Protein AF-A0A923TGL4-F1 (afdb_monomer_lite)

Sequence (181 aa):
MKHIVELNQLWKPGFGIVLVGFGLLLSFQNCSKVNFTEGSVTPIQVAGATVDVVCDPFNVSGTCDPTSTKGLIGNVYHLPGEYDSVDRYISSGQKLDIYVQMSNLNIPTRSWSSGFPTSAGSTLKDAKGEALIEFFALDLKGAFVLTSNQTEGAYDFGVAADDGLILDIDGKTIVNNDGSH

Radius of gyration: 17.31 Å; chains: 1; bounding box: 48×33×48 Å

Foldseek 3Di:
DKWKKKKKAFADDDDDDDDDDDDDPPPPPDPDWDADDDDDDDQPDPPDDPFAEFEAQQCLPDDDDPPDQAAWKFWKFADPDDDWFSVCSVVPTDIDSYMYGHNDPDHDDDDLQCAGGGSNGHADADPVRHGHRHRMMTTIMHMDDDDPPDDRDTDADDDDGAAWMWMDINNHTRDGRTTHD

Structure (mmCIF, N/CA/C/O backbone):
data_AF-A0A923TGL4-F1
#
_entry.id   AF-A0A923TGL4-F1
#
loop_
_atom_site.group_PDB
_atom_site.id
_atom_site.type_symbol
_atom_site.label_atom_id
_atom_site.label_alt_id
_atom_site.label_comp_id
_atom_site.label_asym_id
_atom_site.label_entity_id
_atom_site.label_seq_id
_atom_site.pdbx_PDB_ins_code
_atom_site.Cartn_x
_atom_site.Cartn_y
_atom_site.Cartn_z
_atom_site.occupancy
_atom_site.B_iso_or_equiv
_atom_site.auth_seq_id
_atom_site.auth_comp_id
_atom_site.auth_asym_id
_atom_site.auth_atom_id
_atom_site.pdbx_PDB_model_num
ATOM 1 N N . MET A 1 1 ? -9.310 2.619 20.280 1.00 42.91 1 MET A N 1
ATOM 2 C CA . MET A 1 1 ? -9.466 1.337 19.566 1.00 42.91 1 MET A CA 1
ATOM 3 C C . MET A 1 1 ? -8.540 1.321 18.351 1.00 42.91 1 MET A C 1
ATOM 5 O O . MET A 1 1 ? -8.459 2.359 17.700 1.00 42.91 1 MET A O 1
ATOM 9 N N . LYS A 1 2 ? -7.790 0.234 18.100 1.00 41.12 2 LYS A N 1
ATOM 10 C CA . LYS A 1 2 ? -6.839 0.095 16.975 1.00 41.12 2 LYS A CA 1
ATOM 11 C C . LYS A 1 2 ? -7.074 -1.244 16.250 1.00 41.12 2 LYS A C 1
ATOM 13 O O . LYS A 1 2 ? -7.225 -2.252 16.932 1.00 41.12 2 LYS A O 1
ATOM 18 N N . HIS A 1 3 ? -7.057 -1.238 14.919 1.00 49.75 3 HIS A N 1
ATOM 19 C CA . HIS A 1 3 ? -7.223 -2.413 14.045 1.00 49.75 3 HIS A CA 1
ATOM 20 C C . HIS A 1 3 ? -6.115 -2.461 13.005 1.00 49.75 3 HIS A C 1
ATOM 22 O O . HIS A 1 3 ? -5.656 -1.397 12.599 1.00 49.75 3 HIS A O 1
ATOM 28 N N . ILE A 1 4 ? -5.692 -3.644 12.562 1.00 50.62 4 ILE A N 1
ATOM 29 C CA . ILE A 1 4 ? -4.671 -3.764 11.510 1.00 50.62 4 ILE A CA 1
ATOM 30 C C . ILE A 1 4 ? -5.345 -3.572 10.156 1.00 50.62 4 ILE A C 1
ATOM 32 O O . ILE A 1 4 ? -6.331 -4.239 9.866 1.00 50.62 4 ILE A O 1
ATOM 36 N N . VAL A 1 5 ? -4.800 -2.670 9.345 1.00 58.94 5 VAL A N 1
ATOM 37 C CA . VAL A 1 5 ? -5.219 -2.424 7.962 1.00 58.94 5 VAL A CA 1
ATOM 38 C C . VAL A 1 5 ? -4.150 -2.974 7.039 1.00 58.94 5 VAL A C 1
ATOM 40 O O . VAL A 1 5 ? -2.980 -2.644 7.221 1.00 58.94 5 VAL A O 1
ATOM 43 N N . GLU A 1 6 ? -4.558 -3.751 6.048 1.00 55.97 6 GLU A N 1
ATOM 44 C CA . GLU A 1 6 ? -3.746 -4.144 4.902 1.00 55.97 6 GLU A CA 1
ATOM 45 C C . GLU A 1 6 ? -4.465 -3.670 3.636 1.00 55.97 6 GLU A C 1
ATOM 47 O O . GLU A 1 6 ? -5.652 -3.926 3.440 1.00 55.97 6 GLU A O 1
ATOM 52 N N . LEU A 1 7 ? -3.772 -2.868 2.836 1.00 60.16 7 LEU A N 1
ATOM 53 C CA . LEU A 1 7 ? -4.297 -2.219 1.649 1.00 60.16 7 LEU A CA 1
ATOM 54 C C . LEU A 1 7 ? -3.369 -2.519 0.487 1.00 60.16 7 LEU A C 1
ATOM 56 O O . LEU A 1 7 ? -2.219 -2.079 0.459 1.00 60.16 7 LEU A O 1
ATOM 60 N N . ASN A 1 8 ? -3.915 -3.240 -0.479 1.00 58.72 8 ASN A N 1
ATOM 61 C CA . ASN A 1 8 ? -3.198 -3.677 -1.653 1.00 58.72 8 ASN A CA 1
ATOM 62 C C . ASN A 1 8 ? -3.732 -2.926 -2.880 1.00 58.72 8 ASN A C 1
ATOM 64 O O . ASN A 1 8 ? -4.939 -2.953 -3.098 1.00 58.72 8 ASN A O 1
ATOM 68 N N . GLN A 1 9 ? -2.887 -2.233 -3.655 1.00 59.16 9 GLN A N 1
ATOM 69 C CA . GLN A 1 9 ? -3.301 -1.475 -4.859 1.00 59.16 9 GLN A CA 1
ATOM 70 C C . GLN A 1 9 ? -2.570 -1.920 -6.118 1.00 59.16 9 GLN A C 1
ATOM 72 O O . GLN A 1 9 ? -1.378 -2.203 -6.047 1.00 59.16 9 GLN A O 1
ATOM 77 N N . LEU A 1 10 ? -3.276 -1.907 -7.252 1.00 53.44 10 LEU A N 1
ATOM 78 C CA . LEU A 1 10 ? -2.798 -2.216 -8.599 1.00 53.44 10 LEU A CA 1
ATOM 79 C C . LEU A 1 10 ? -2.709 -0.951 -9.479 1.00 53.44 10 LEU A C 1
ATOM 81 O O . LEU A 1 10 ? -3.491 -0.018 -9.299 1.00 53.44 10 LEU A O 1
ATOM 85 N N . TRP A 1 11 ? -1.768 -0.925 -10.433 1.00 54.28 11 TRP A N 1
ATOM 86 C CA . TRP A 1 11 ? -1.596 0.190 -11.378 1.00 54.28 11 TRP A CA 1
ATOM 87 C C . TRP A 1 11 ? -1.209 -0.249 -12.810 1.00 54.28 11 TRP A C 1
ATOM 89 O O . TRP A 1 11 ? -0.201 -0.944 -13.003 1.00 54.28 11 TRP A O 1
ATOM 99 N N . LYS A 1 12 ? -1.970 0.211 -13.815 1.00 50.31 12 LYS A N 1
ATOM 100 C CA . LYS A 1 12 ? -1.866 -0.084 -15.261 1.00 50.31 12 LYS A CA 1
ATOM 101 C C . LYS A 1 12 ? -2.482 1.042 -16.114 1.00 50.31 12 LYS A C 1
ATOM 103 O O . LYS A 1 12 ? -3.093 1.966 -15.576 1.00 50.31 12 LYS A O 1
ATOM 108 N N . PRO A 1 13 ? -2.327 0.996 -17.454 1.00 35.00 13 PRO A N 1
ATOM 109 C CA . PRO A 1 13 ? -2.952 1.972 -18.341 1.00 35.00 13 PRO A CA 1
ATOM 110 C C . PRO A 1 13 ? -4.438 1.684 -18.610 1.00 35.00 13 PRO A C 1
ATOM 112 O O . PRO A 1 13 ? -4.813 0.577 -18.993 1.00 35.00 13 PRO A O 1
ATOM 115 N N . GLY A 1 14 ? -5.256 2.738 -18.541 1.00 41.62 14 GLY A N 1
ATOM 116 C CA . GLY A 1 14 ? -6.657 2.717 -18.962 1.00 41.62 14 GLY A CA 1
ATOM 117 C C . GLY A 1 14 ? -6.835 2.729 -20.488 1.00 41.62 14 GLY A C 1
ATOM 118 O O . GLY A 1 14 ? -6.238 3.536 -21.210 1.00 41.62 14 GLY A O 1
ATOM 119 N N . PHE A 1 15 ? -7.718 1.859 -20.984 1.00 42.00 15 PHE A N 1
ATOM 120 C CA . PHE A 1 15 ? -8.235 1.893 -22.354 1.00 42.00 15 PHE A CA 1
ATOM 121 C C . PHE A 1 15 ? -9.240 3.044 -22.521 1.00 42.00 15 PHE A C 1
ATOM 123 O O . PHE A 1 15 ? -10.126 3.258 -21.697 1.00 42.00 15 PHE A O 1
ATOM 130 N N . GLY A 1 16 ? -9.137 3.785 -23.628 1.00 36.47 16 GLY A N 1
ATOM 131 C CA . GLY A 1 16 ? -10.062 4.873 -23.949 1.00 36.47 16 GLY A CA 1
ATOM 132 C C . GLY A 1 16 ? -11.517 4.401 -24.049 1.00 36.47 16 GLY A C 1
ATOM 133 O O . GLY A 1 16 ? -11.864 3.607 -24.923 1.00 36.47 16 GLY A O 1
ATOM 134 N N . ILE A 1 17 ? -12.382 4.938 -23.186 1.00 37.47 17 ILE A N 1
ATOM 135 C CA . ILE A 1 17 ? -13.830 4.717 -23.235 1.00 37.47 17 ILE A CA 1
ATOM 136 C C . ILE A 1 17 ? -14.441 5.558 -24.363 1.00 37.47 17 ILE A C 1
ATOM 138 O O . ILE A 1 17 ? -14.394 6.789 -24.359 1.00 37.47 17 ILE A O 1
ATOM 142 N N . VAL A 1 18 ? -15.079 4.877 -25.317 1.00 35.81 18 VAL A N 1
ATOM 143 C CA . VAL A 1 18 ? -16.054 5.475 -26.235 1.00 35.81 18 VAL A CA 1
ATOM 144 C C . VAL A 1 18 ? -17.331 5.761 -25.442 1.00 35.81 18 VAL A C 1
ATOM 146 O O . VAL A 1 18 ? -17.981 4.848 -24.939 1.00 35.81 18 VAL A O 1
ATOM 149 N N . LEU A 1 19 ? -17.703 7.039 -25.340 1.00 36.69 19 LEU A N 1
ATOM 150 C CA . LEU A 1 19 ? -18.973 7.483 -24.764 1.00 36.69 19 LEU A CA 1
ATOM 151 C C . LEU A 1 19 ? -20.148 6.985 -25.620 1.00 36.69 19 LEU A C 1
ATOM 153 O O . LEU A 1 19 ? -20.456 7.563 -26.661 1.00 36.69 19 LEU A O 1
ATOM 157 N N . VAL A 1 20 ? -20.851 5.957 -25.144 1.00 40.88 20 VAL A N 1
ATOM 158 C CA . VAL A 1 20 ? -22.233 5.680 -25.553 1.00 40.88 20 VAL A CA 1
ATOM 159 C C . VAL A 1 20 ? -23.099 5.781 -24.307 1.00 40.88 20 VAL A C 1
ATOM 161 O O . VAL A 1 20 ? -22.940 5.022 -23.356 1.00 40.88 20 VAL A O 1
ATOM 164 N N . GLY A 1 21 ? -23.973 6.786 -24.293 1.00 45.00 21 GLY A N 1
ATOM 165 C CA . GLY A 1 21 ? -24.818 7.103 -23.152 1.00 45.00 21 GLY A CA 1
ATOM 166 C C . GLY A 1 21 ? -25.746 5.950 -22.790 1.00 45.00 21 GLY A C 1
ATOM 167 O O . GLY A 1 21 ? -26.638 5.608 -23.559 1.00 45.00 21 GLY A O 1
ATOM 168 N N . PHE A 1 22 ? -25.569 5.407 -21.590 1.00 42.19 22 PHE A N 1
ATOM 169 C CA . PHE A 1 22 ? -26.565 4.610 -20.888 1.00 42.19 22 PHE A CA 1
ATOM 170 C C . PHE A 1 22 ? -26.465 4.932 -19.394 1.00 42.19 22 PHE A C 1
ATOM 172 O O . PHE A 1 22 ? -25.370 5.102 -18.863 1.00 42.19 22 PHE A O 1
ATOM 179 N N . GLY A 1 23 ? -27.618 5.109 -18.745 1.00 39.56 23 GLY A N 1
ATOM 180 C CA . GLY A 1 23 ? -27.720 5.579 -17.364 1.00 39.56 23 GLY A CA 1
ATOM 181 C C . GLY A 1 23 ? -26.880 4.745 -16.398 1.00 39.56 23 GLY A C 1
ATOM 182 O O . GLY A 1 23 ? -27.055 3.532 -16.305 1.00 39.56 23 GLY A O 1
ATOM 183 N N . LEU A 1 24 ? -25.985 5.421 -15.676 1.00 37.09 24 LEU A N 1
ATOM 184 C CA . LEU A 1 24 ? -25.135 4.839 -14.646 1.00 37.09 24 LEU A CA 1
ATOM 185 C C . LEU A 1 24 ? -26.005 4.432 -13.445 1.00 37.09 24 LEU A C 1
ATOM 187 O O . LEU A 1 24 ? -26.295 5.234 -12.557 1.00 37.09 24 LEU A O 1
ATOM 191 N N . LEU A 1 25 ? -26.457 3.181 -13.433 1.00 33.41 25 LEU A N 1
ATOM 192 C CA . LEU A 1 25 ? -26.937 2.523 -12.224 1.00 33.41 25 LEU A CA 1
ATOM 193 C C . LEU A 1 25 ? -25.713 2.231 -11.351 1.00 33.41 25 LEU A C 1
ATOM 195 O O . LEU A 1 25 ? -24.987 1.271 -11.591 1.00 33.41 25 LEU A O 1
ATOM 199 N N . LEU A 1 26 ? -25.480 3.075 -10.344 1.00 37.44 26 LEU A N 1
ATOM 200 C CA . LEU A 1 26 ? -24.549 2.788 -9.253 1.00 37.44 26 LEU A CA 1
ATOM 201 C C . LEU A 1 26 ? -25.098 1.592 -8.464 1.00 37.44 26 LEU A C 1
ATOM 203 O O . LEU A 1 26 ? -25.926 1.744 -7.565 1.00 37.44 26 LEU A O 1
ATOM 207 N N . SER A 1 27 ? -24.692 0.379 -8.832 1.00 34.81 27 SER A N 1
ATOM 208 C CA . SER A 1 27 ? -24.974 -0.809 -8.038 1.00 34.81 27 SER A CA 1
ATOM 209 C C . SER A 1 27 ? -24.022 -0.837 -6.845 1.00 34.81 27 SER A C 1
ATOM 211 O O . SER A 1 27 ? -22.878 -1.265 -6.971 1.00 34.81 27 SER A O 1
ATOM 213 N N . PHE A 1 28 ? -24.495 -0.398 -5.680 1.00 38.06 28 PHE A N 1
ATOM 214 C CA . PHE A 1 28 ? -23.844 -0.672 -4.398 1.00 38.06 28 PHE A CA 1
ATOM 215 C C . PHE A 1 28 ? -23.990 -2.168 -4.092 1.00 38.06 28 PHE A C 1
ATOM 217 O O . PHE A 1 28 ? -24.920 -2.582 -3.398 1.00 38.06 28 PHE A O 1
ATOM 224 N N . GLN A 1 29 ? -23.142 -3.012 -4.678 1.00 38.53 29 GLN A N 1
ATOM 225 C CA . GLN A 1 29 ? -23.133 -4.427 -4.328 1.00 38.53 29 GLN A CA 1
ATOM 226 C C . GLN A 1 29 ? -22.311 -4.638 -3.050 1.00 38.53 29 GLN A C 1
ATOM 228 O O . GLN A 1 29 ? -21.115 -4.381 -3.012 1.00 38.53 29 GLN A O 1
ATOM 233 N N . ASN A 1 30 ? -22.998 -5.156 -2.026 1.00 38.00 30 ASN A N 1
ATOM 234 C CA . ASN A 1 30 ? -22.462 -5.848 -0.848 1.00 38.00 30 ASN A CA 1
ATOM 235 C C . ASN A 1 30 ? -21.781 -5.021 0.260 1.00 38.00 30 ASN A C 1
ATOM 237 O O . ASN A 1 30 ? -20.711 -5.386 0.743 1.00 38.00 30 ASN A O 1
ATOM 241 N N . CYS A 1 31 ? -22.476 -4.018 0.810 1.00 45.31 31 CYS A N 1
ATOM 242 C CA . CYS A 1 31 ? -22.180 -3.546 2.171 1.00 45.31 31 CYS A CA 1
ATOM 243 C C . CYS A 1 31 ? -22.525 -4.649 3.188 1.00 45.31 31 CYS A C 1
ATOM 245 O O . CYS A 1 31 ? -23.676 -4.798 3.604 1.00 45.31 31 CYS A O 1
ATOM 247 N N . SER A 1 32 ? -21.536 -5.454 3.578 1.00 50.75 32 SER A N 1
ATOM 248 C CA . SER A 1 32 ? -21.678 -6.400 4.686 1.00 50.75 32 SER A CA 1
ATOM 249 C C . SER A 1 32 ? -21.164 -5.759 5.973 1.00 50.75 32 SER A C 1
ATOM 251 O O . SER A 1 32 ? -20.059 -5.224 6.013 1.00 50.75 32 SER A O 1
ATOM 253 N N . LYS A 1 33 ? -21.972 -5.789 7.042 1.00 50.19 33 LYS A N 1
ATOM 254 C CA . LYS A 1 33 ? -21.535 -5.276 8.346 1.00 50.19 33 LYS A CA 1
ATOM 255 C C . LYS A 1 33 ? -20.335 -6.085 8.826 1.00 50.19 33 LYS A C 1
ATOM 257 O O . LYS A 1 33 ? -20.415 -7.310 8.956 1.00 50.19 33 LYS A O 1
ATOM 262 N N . VAL A 1 34 ? -19.239 -5.398 9.124 1.00 54.91 34 VAL A N 1
ATOM 263 C CA . VAL A 1 34 ? -18.075 -5.993 9.775 1.00 54.91 34 VAL A CA 1
ATOM 264 C C . VAL A 1 34 ? -17.990 -5.447 11.192 1.00 54.91 34 VAL A C 1
ATOM 266 O O . VAL A 1 34 ? -17.901 -4.242 11.393 1.00 54.91 34 VAL A O 1
ATOM 269 N N . ASN A 1 35 ? -18.074 -6.346 12.172 1.00 54.47 35 ASN A N 1
ATOM 270 C CA . ASN A 1 35 ? -17.790 -6.017 13.563 1.00 54.47 35 ASN A CA 1
ATOM 271 C C . ASN A 1 35 ? -16.287 -6.198 13.772 1.00 54.47 35 ASN A C 1
ATOM 273 O O . ASN A 1 35 ? -15.768 -7.287 13.517 1.00 54.47 35 ASN A O 1
ATOM 277 N N . PHE A 1 36 ? -15.608 -5.147 14.212 1.00 56.09 36 PHE A N 1
ATOM 278 C CA . PHE A 1 36 ? -14.177 -5.185 14.486 1.00 56.09 36 PHE A CA 1
ATOM 279 C C . PHE A 1 36 ? -13.928 -5.555 15.954 1.00 56.09 36 PHE A C 1
ATOM 281 O O . PHE A 1 36 ? -14.726 -5.212 16.824 1.00 56.09 36 PHE A O 1
ATOM 288 N N . THR A 1 37 ? -12.845 -6.283 16.235 1.00 51.47 37 THR A N 1
ATOM 289 C CA . THR A 1 37 ? -12.439 -6.659 17.605 1.00 51.47 37 THR A CA 1
ATOM 290 C C . THR A 1 37 ? -11.136 -5.944 17.942 1.00 51.47 37 THR A C 1
ATOM 292 O O . THR A 1 37 ? -10.296 -5.780 17.065 1.00 51.47 37 THR A O 1
ATOM 295 N N . GLU A 1 38 ? -10.955 -5.485 19.182 1.00 54.41 38 GLU A N 1
ATOM 296 C CA . GLU A 1 38 ? -9.749 -4.741 19.565 1.00 54.41 38 GLU A CA 1
ATOM 297 C C . GLU A 1 38 ? -8.461 -5.547 19.317 1.00 54.41 38 GLU A C 1
ATOM 299 O O . GLU A 1 38 ? -8.298 -6.653 19.835 1.00 54.41 38 GLU A O 1
ATOM 304 N N . GLY A 1 39 ? -7.527 -4.967 18.554 1.00 53.72 39 GLY A N 1
ATOM 305 C CA . GLY A 1 39 ? -6.213 -5.542 18.275 1.00 53.72 39 GLY A CA 1
ATOM 306 C C . GLY A 1 39 ? -5.068 -4.703 18.850 1.00 53.72 39 GLY A C 1
ATOM 307 O O . GLY A 1 39 ? -5.104 -3.470 18.872 1.00 53.72 39 GLY A O 1
ATOM 308 N N . SER A 1 40 ? -4.004 -5.370 19.304 1.00 46.16 40 SER A N 1
ATOM 309 C CA . SER A 1 40 ? -2.727 -4.710 19.594 1.00 46.16 40 SER A CA 1
ATOM 310 C C . SER A 1 40 ? -1.929 -4.596 18.297 1.00 46.16 40 SER A C 1
ATOM 312 O O . SER A 1 40 ? -1.540 -5.611 17.724 1.00 46.16 40 SER A O 1
ATOM 314 N N . VAL A 1 41 ? -1.691 -3.370 17.823 1.00 51.47 41 VAL A N 1
ATOM 315 C CA . VAL A 1 41 ? -0.858 -3.133 16.636 1.00 51.47 41 VAL A CA 1
ATOM 316 C C . VAL A 1 41 ? 0.572 -2.850 17.080 1.00 51.47 41 VAL A C 1
ATOM 318 O O . VAL A 1 41 ? 0.848 -1.812 17.688 1.00 51.47 41 VAL A O 1
ATOM 321 N N . THR A 1 42 ? 1.492 -3.757 16.765 1.00 54.94 42 THR A N 1
ATOM 322 C CA . THR A 1 42 ? 2.925 -3.453 16.774 1.00 54.94 42 THR A CA 1
ATOM 323 C C . THR A 1 42 ? 3.233 -2.517 15.605 1.00 54.94 42 THR A C 1
ATOM 325 O O . THR A 1 42 ? 2.862 -2.853 14.479 1.00 54.94 42 THR A O 1
ATOM 328 N N . PRO A 1 43 ? 3.896 -1.365 15.823 1.00 53.72 43 PRO A N 1
ATOM 329 C CA . PRO A 1 43 ? 4.357 -0.523 14.725 1.00 53.72 43 PRO A CA 1
ATOM 330 C C . PRO A 1 43 ? 5.167 -1.362 13.741 1.00 53.72 43 PRO A C 1
ATOM 332 O O . PRO A 1 43 ? 6.026 -2.138 14.167 1.00 53.72 43 PRO A O 1
ATOM 335 N N . ILE A 1 44 ? 4.904 -1.205 12.446 1.00 56.19 44 ILE A N 1
ATOM 336 C CA . ILE A 1 44 ? 5.682 -1.883 11.411 1.00 56.19 44 ILE A CA 1
ATOM 337 C C . ILE A 1 44 ? 7.109 -1.362 11.527 1.00 56.19 44 ILE A C 1
ATOM 339 O O . ILE A 1 44 ? 7.377 -0.183 11.312 1.00 56.19 44 ILE A O 1
ATOM 343 N N . GLN A 1 45 ? 8.012 -2.230 11.968 1.00 55.62 45 GLN A N 1
ATOM 344 C CA . GLN A 1 45 ? 9.428 -1.916 12.036 1.00 55.62 45 GLN A CA 1
ATOM 345 C C . GLN A 1 45 ? 10.010 -2.172 10.649 1.00 55.62 45 GLN A C 1
ATOM 347 O O . GLN A 1 45 ? 10.018 -3.311 10.182 1.00 55.62 45 GLN A O 1
ATOM 352 N N . VAL A 1 46 ? 10.511 -1.123 9.999 1.00 59.81 46 VAL A N 1
ATOM 353 C CA . VAL A 1 46 ? 11.387 -1.281 8.836 1.00 59.81 46 VAL A CA 1
ATOM 354 C C . VAL A 1 46 ? 12.684 -1.904 9.353 1.00 59.81 46 VAL A C 1
ATOM 356 O O . VAL A 1 46 ? 13.461 -1.266 10.062 1.00 59.81 46 VAL A O 1
ATOM 359 N N . ALA A 1 47 ? 12.879 -3.197 9.101 1.00 49.12 47 ALA A N 1
ATOM 360 C CA . ALA A 1 47 ? 14.051 -3.913 9.584 1.00 49.12 47 ALA A CA 1
ATOM 361 C C . ALA A 1 47 ? 15.281 -3.570 8.724 1.00 49.12 47 ALA A C 1
ATOM 363 O O . ALA A 1 47 ? 15.373 -4.006 7.581 1.00 49.12 47 ALA A O 1
ATOM 364 N N . GLY A 1 48 ? 16.254 -2.857 9.303 1.00 52.41 48 GLY A N 1
ATOM 365 C CA . GLY A 1 48 ? 17.616 -2.733 8.765 1.00 52.41 48 GLY A CA 1
ATOM 366 C C . GLY A 1 48 ? 17.962 -1.371 8.151 1.00 52.41 48 GLY A C 1
ATOM 367 O O . GLY A 1 48 ? 17.166 -0.748 7.463 1.00 52.41 48 GLY A O 1
ATOM 368 N N . ALA A 1 49 ? 19.193 -0.917 8.400 1.00 47.16 49 ALA A N 1
ATOM 369 C CA . ALA A 1 49 ? 19.701 0.422 8.083 1.00 47.16 49 ALA A CA 1
ATOM 370 C C . ALA A 1 49 ? 20.051 0.669 6.594 1.00 47.16 49 ALA A C 1
ATOM 372 O O . ALA A 1 49 ? 20.788 1.607 6.300 1.00 47.16 49 ALA A O 1
ATOM 373 N N . THR A 1 50 ? 19.581 -0.170 5.665 1.00 63.34 50 THR A N 1
ATOM 374 C CA . THR A 1 50 ? 19.975 -0.115 4.241 1.00 63.34 50 THR A CA 1
ATOM 375 C C . THR A 1 50 ? 18.814 -0.124 3.251 1.00 63.34 50 THR A C 1
ATOM 377 O O . THR A 1 50 ? 19.081 -0.099 2.057 1.00 63.34 50 THR A O 1
ATOM 380 N N . VAL A 1 51 ? 17.559 -0.182 3.708 1.00 69.25 51 VAL A N 1
ATOM 381 C CA . VAL A 1 51 ? 16.400 -0.201 2.802 1.00 69.25 51 VAL A CA 1
ATOM 382 C C . VAL A 1 51 ? 15.879 1.216 2.600 1.00 69.25 51 VAL A C 1
ATOM 384 O O . VAL A 1 51 ? 15.625 1.928 3.576 1.00 69.25 51 VAL A O 1
ATOM 387 N N . ASP A 1 52 ? 15.708 1.616 1.342 1.00 85.12 52 ASP A N 1
ATOM 388 C CA . ASP A 1 52 ? 15.180 2.931 0.995 1.00 85.12 52 ASP A CA 1
ATOM 389 C C . ASP A 1 52 ? 13.705 3.038 1.400 1.00 85.12 52 ASP A C 1
ATOM 391 O O . ASP A 1 52 ? 12.893 2.148 1.136 1.00 85.12 52 ASP A O 1
ATOM 395 N N . VAL A 1 53 ? 13.342 4.151 2.040 1.00 88.12 53 VAL A N 1
ATOM 396 C CA . VAL A 1 53 ? 11.954 4.468 2.390 1.00 88.12 53 VAL A CA 1
ATOM 397 C C . VAL A 1 53 ? 11.542 5.740 1.665 1.00 88.12 53 VAL A C 1
ATOM 399 O O . VAL A 1 53 ? 12.135 6.802 1.856 1.00 88.12 53 VAL A O 1
ATOM 402 N N . VAL A 1 54 ? 10.492 5.648 0.856 1.00 89.81 54 VAL A N 1
ATOM 403 C CA . VAL A 1 54 ? 9.857 6.798 0.214 1.00 89.81 54 VAL A CA 1
ATOM 404 C C . VAL A 1 54 ? 8.632 7.200 1.023 1.00 89.81 54 VAL A C 1
ATOM 406 O O . VAL A 1 54 ? 7.610 6.515 1.019 1.00 89.81 54 VAL A O 1
ATOM 409 N N . CYS A 1 55 ? 8.743 8.325 1.728 1.00 88.56 55 CYS A N 1
ATOM 410 C CA . CYS A 1 55 ? 7.642 8.895 2.496 1.00 88.56 55 CYS A CA 1
ATOM 411 C C . CYS A 1 55 ? 6.782 9.818 1.638 1.00 88.56 55 CYS A C 1
ATOM 413 O O . CYS A 1 55 ? 7.320 10.697 0.969 1.00 88.56 55 CYS A O 1
ATOM 415 N N . ASP A 1 56 ? 5.464 9.676 1.738 1.00 88.75 56 ASP A N 1
ATOM 416 C CA . ASP A 1 56 ? 4.462 10.565 1.151 1.00 88.75 56 ASP A CA 1
ATOM 417 C C . ASP A 1 56 ? 4.817 11.005 -0.277 1.00 88.75 56 ASP A C 1
ATOM 419 O O . ASP A 1 56 ? 4.969 12.198 -0.546 1.00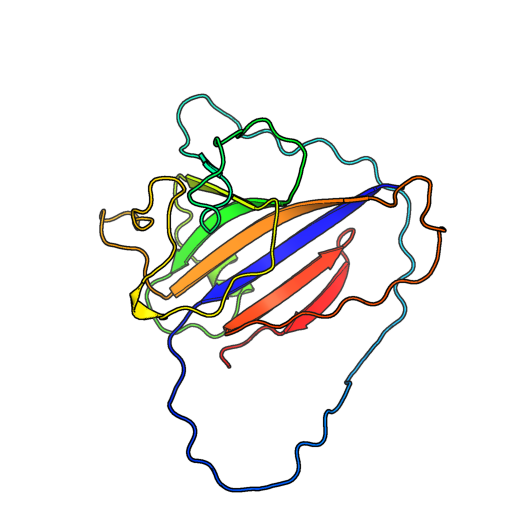 88.75 56 ASP A O 1
ATOM 423 N N . PRO A 1 57 ? 4.941 10.046 -1.214 1.00 88.25 57 PRO A N 1
ATOM 424 C CA . PRO A 1 57 ? 5.456 10.272 -2.569 1.00 88.25 57 PRO A CA 1
ATOM 425 C C . PRO A 1 57 ? 4.693 11.354 -3.356 1.00 88.25 57 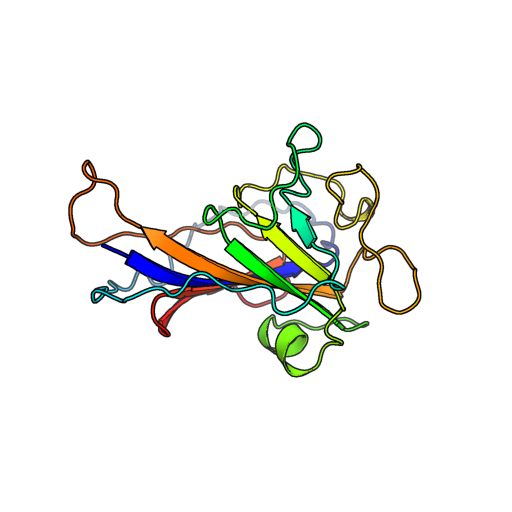PRO A C 1
ATOM 427 O O . PRO A 1 57 ? 5.219 11.947 -4.294 1.00 88.25 57 PRO A O 1
ATOM 430 N N . PHE A 1 58 ? 3.456 11.655 -2.958 1.00 85.75 58 PHE A N 1
ATOM 431 C CA . PHE A 1 58 ? 2.597 12.665 -3.580 1.00 85.75 58 PHE A CA 1
ATOM 432 C C . PHE A 1 58 ? 2.601 14.022 -2.859 1.00 85.75 58 PHE A C 1
ATOM 434 O O . PHE A 1 58 ? 1.949 14.959 -3.317 1.00 85.75 58 PHE A O 1
ATOM 441 N N . ASN A 1 59 ? 3.338 14.153 -1.755 1.00 80.00 59 ASN A N 1
ATOM 442 C CA . ASN A 1 59 ? 3.520 15.395 -1.016 1.00 80.00 59 ASN A CA 1
ATOM 443 C C . ASN A 1 59 ? 4.989 15.832 -1.063 1.00 80.00 59 ASN A C 1
ATOM 445 O O . ASN A 1 59 ? 5.743 15.687 -0.103 1.00 80.00 59 ASN A O 1
ATOM 449 N N . VAL A 1 60 ? 5.370 16.450 -2.182 1.00 66.00 60 VAL A N 1
ATOM 450 C CA . VAL A 1 60 ? 6.733 16.951 -2.459 1.00 66.00 60 VAL A CA 1
ATOM 451 C C . VAL A 1 60 ? 7.223 18.054 -1.504 1.00 66.00 60 VAL A C 1
ATOM 453 O O . VAL A 1 60 ? 8.338 18.544 -1.647 1.00 66.00 60 VAL A O 1
ATOM 456 N N . SER A 1 61 ? 6.393 18.484 -0.549 1.00 64.62 61 SER A N 1
ATOM 457 C CA . SER A 1 61 ? 6.723 19.528 0.430 1.00 64.62 61 SER A CA 1
ATOM 458 C C . SER A 1 61 ? 6.979 18.998 1.846 1.00 64.62 61 SER A C 1
ATOM 460 O O . SER A 1 61 ? 7.328 19.774 2.735 1.00 64.62 61 SER A O 1
ATOM 462 N N . GLY A 1 62 ? 6.801 17.691 2.071 1.00 63.53 62 GLY A N 1
ATOM 463 C CA . GLY A 1 62 ? 6.968 17.063 3.379 1.00 63.53 62 GLY A CA 1
ATOM 464 C C . GLY A 1 62 ? 8.399 16.597 3.648 1.00 63.53 62 GLY A C 1
ATOM 465 O O . GLY A 1 62 ? 9.070 16.053 2.774 1.00 63.53 62 GLY A O 1
ATOM 466 N N . THR A 1 63 ? 8.861 16.752 4.889 1.00 69.12 63 THR A N 1
ATOM 467 C CA . THR A 1 63 ? 10.058 16.047 5.364 1.00 69.12 63 THR A CA 1
ATOM 468 C C . THR A 1 63 ? 9.732 14.558 5.484 1.00 69.12 63 THR A C 1
ATOM 470 O O . THR A 1 63 ? 8.770 14.201 6.163 1.00 69.12 63 THR A O 1
ATOM 473 N N . CYS A 1 64 ? 10.523 13.691 4.848 1.00 75.75 64 CYS A N 1
ATOM 474 C CA . CYS A 1 64 ? 10.372 12.244 5.003 1.00 75.75 64 CYS A CA 1
ATOM 475 C C . CYS A 1 64 ? 10.746 11.835 6.430 1.00 75.75 64 CYS A C 1
ATOM 477 O O . CYS A 1 64 ? 11.894 11.994 6.844 1.00 75.75 64 CYS A O 1
ATOM 479 N N . ASP A 1 65 ? 9.766 11.322 7.171 1.00 78.12 65 ASP A N 1
ATOM 480 C CA . ASP A 1 65 ? 9.963 10.676 8.463 1.00 78.12 65 AS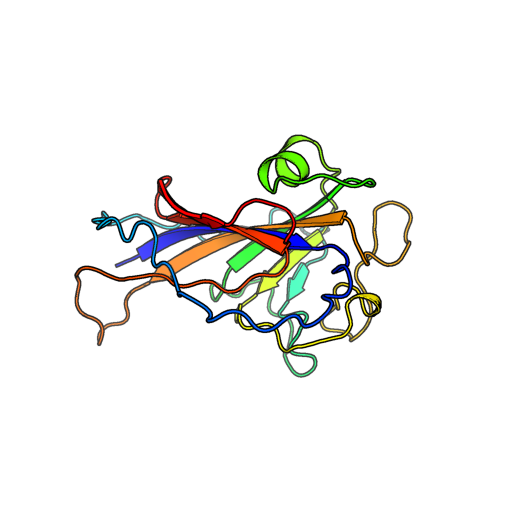P A CA 1
ATOM 481 C C . ASP A 1 65 ? 9.607 9.185 8.338 1.00 78.12 65 ASP A C 1
ATOM 483 O O . ASP A 1 65 ? 8.429 8.829 8.466 1.00 78.12 65 ASP A O 1
ATOM 487 N N . PRO A 1 66 ? 10.603 8.311 8.092 1.00 73.50 66 PRO A N 1
ATOM 488 C CA . PRO A 1 66 ? 10.393 6.867 7.992 1.00 73.50 66 PRO A CA 1
ATOM 489 C C . PRO A 1 66 ? 10.124 6.212 9.357 1.00 73.50 66 PRO A C 1
ATOM 491 O O . PRO A 1 66 ? 9.882 5.011 9.431 1.00 73.50 66 PRO A O 1
ATOM 494 N N . THR A 1 67 ? 10.204 6.977 10.454 1.00 76.06 67 THR A N 1
ATOM 495 C CA . THR A 1 67 ? 9.898 6.512 11.816 1.00 76.06 67 THR A CA 1
ATOM 496 C C . THR A 1 67 ? 8.484 6.881 12.257 1.00 76.06 67 THR A C 1
ATOM 498 O O . THR A 1 67 ? 8.029 6.468 13.329 1.00 76.06 67 THR A O 1
ATOM 501 N N . SER A 1 68 ? 7.769 7.648 11.430 1.00 77.94 68 SER A N 1
ATOM 502 C CA . SER A 1 68 ? 6.396 8.042 11.694 1.00 77.94 68 SER A CA 1
ATOM 503 C C . SER A 1 68 ? 5.507 6.811 11.840 1.00 77.94 68 SER A C 1
ATOM 505 O O . SER A 1 68 ? 5.456 5.922 10.999 1.00 77.94 68 SER A O 1
ATOM 507 N N . THR A 1 69 ? 4.719 6.806 12.910 1.00 74.12 69 THR A N 1
ATOM 508 C CA . THR A 1 69 ? 3.665 5.805 13.137 1.00 74.12 69 THR A CA 1
ATOM 509 C C . THR A 1 69 ? 2.342 6.184 12.467 1.00 74.12 69 THR A C 1
ATOM 511 O O . THR A 1 69 ? 1.325 5.526 12.683 1.00 74.12 69 THR A O 1
ATOM 514 N N . LYS A 1 70 ? 2.330 7.275 11.692 1.00 81.19 70 LYS A N 1
ATOM 515 C CA . LYS A 1 70 ? 1.160 7.757 10.956 1.00 81.19 70 LYS A CA 1
ATOM 516 C C . LYS A 1 70 ? 1.165 7.205 9.538 1.00 81.19 70 LYS A C 1
ATOM 518 O O . LYS A 1 70 ? 2.168 7.329 8.839 1.00 81.19 70 LYS A O 1
ATOM 523 N N . GLY A 1 71 ? 0.001 6.735 9.103 1.00 87.38 71 GLY A N 1
ATOM 524 C CA . GLY A 1 71 ? -0.211 6.238 7.749 1.00 87.38 71 GLY A CA 1
ATOM 525 C C . GLY A 1 71 ? -0.067 4.730 7.630 1.00 87.38 71 GLY A C 1
ATOM 526 O O . GLY A 1 71 ? -0.069 4.007 8.629 1.00 87.38 71 GLY A O 1
ATOM 527 N N . LEU A 1 72 ? 0.034 4.284 6.383 1.00 90.81 72 LEU A N 1
ATOM 528 C CA . LEU A 1 72 ? 0.356 2.912 6.023 1.00 90.81 72 LEU A CA 1
ATOM 529 C C . LEU A 1 72 ? 1.782 2.856 5.473 1.00 90.81 72 LEU A C 1
ATOM 531 O O . LEU A 1 72 ? 2.239 3.807 4.844 1.00 90.81 72 LEU A O 1
ATOM 535 N N . ILE A 1 73 ? 2.478 1.749 5.691 1.00 91.25 73 ILE A N 1
ATOM 536 C CA . ILE A 1 73 ? 3.805 1.496 5.135 1.00 91.25 73 ILE A CA 1
ATOM 537 C C . ILE A 1 73 ? 3.872 0.072 4.611 1.00 91.25 73 ILE A C 1
ATOM 539 O O . ILE A 1 73 ? 3.314 -0.846 5.213 1.00 91.25 73 ILE A O 1
ATOM 543 N N . GLY A 1 74 ? 4.583 -0.130 3.511 1.00 91.75 74 GLY A N 1
ATOM 544 C CA . GLY A 1 74 ? 4.879 -1.479 3.079 1.00 91.75 74 GLY A CA 1
ATOM 545 C C . GLY A 1 74 ? 5.599 -1.561 1.750 1.00 91.75 74 GLY A C 1
ATOM 546 O O . GLY A 1 74 ? 6.356 -0.661 1.387 1.00 91.75 74 GLY A O 1
ATOM 547 N N . ASN A 1 75 ? 5.447 -2.704 1.100 1.00 94.06 75 ASN A N 1
ATOM 548 C CA . ASN A 1 75 ? 6.341 -3.154 0.045 1.00 94.06 75 ASN A CA 1
ATOM 549 C C . ASN A 1 75 ? 5.839 -2.740 -1.335 1.00 94.06 75 ASN A C 1
ATOM 551 O O . ASN A 1 75 ? 4.639 -2.570 -1.553 1.00 94.06 75 ASN A O 1
ATOM 555 N N . VAL A 1 76 ? 6.773 -2.674 -2.281 1.00 94.88 76 VAL A N 1
ATOM 556 C CA . VAL A 1 76 ? 6.475 -2.515 -3.705 1.00 94.88 76 VAL A CA 1
ATOM 557 C C . VAL A 1 76 ? 6.810 -3.812 -4.433 1.00 94.88 76 VAL A C 1
ATOM 559 O O . VAL A 1 76 ? 7.902 -4.362 -4.268 1.00 94.88 76 VAL A O 1
ATOM 562 N N . TYR A 1 77 ? 5.883 -4.288 -5.255 1.00 95.38 77 TYR A N 1
ATOM 563 C CA . TYR A 1 77 ? 6.045 -5.472 -6.093 1.00 95.38 77 TYR A CA 1
ATOM 564 C C . TYR A 1 77 ? 5.948 -5.073 -7.556 1.00 95.38 77 TYR A C 1
ATOM 566 O O . TYR A 1 77 ? 5.013 -4.380 -7.931 1.00 95.38 77 TYR A O 1
ATOM 574 N N . HIS A 1 78 ? 6.877 -5.529 -8.389 1.00 95.00 78 HIS A N 1
ATOM 575 C CA . HIS A 1 78 ? 6.844 -5.323 -9.835 1.00 95.00 78 HIS A CA 1
ATOM 576 C C . HIS A 1 78 ? 6.734 -6.677 -10.535 1.00 95.00 78 HIS A C 1
ATOM 578 O O . HIS A 1 78 ? 7.539 -7.579 -10.292 1.00 95.00 78 HIS A O 1
ATOM 584 N N . LEU A 1 79 ? 5.740 -6.836 -11.402 1.00 93.31 79 LEU A N 1
ATOM 585 C CA . LEU A 1 79 ? 5.541 -8.060 -12.170 1.00 93.31 79 LEU A CA 1
ATOM 586 C C . LEU A 1 79 ? 5.282 -7.689 -13.634 1.00 93.31 79 LEU A C 1
ATOM 588 O O . LEU A 1 79 ? 4.145 -7.395 -13.983 1.00 93.31 79 LEU A O 1
ATOM 592 N N . PRO A 1 80 ? 6.307 -7.701 -14.502 1.00 86.19 80 PRO A N 1
ATOM 593 C CA . PRO A 1 80 ? 6.151 -7.244 -15.877 1.00 86.19 80 PRO A CA 1
ATOM 594 C C . PRO A 1 80 ? 5.194 -8.146 -16.667 1.00 86.19 80 PRO A C 1
ATOM 596 O O . PRO A 1 80 ? 5.329 -9.374 -16.657 1.00 86.19 80 PRO A O 1
ATOM 599 N N . GLY A 1 81 ? 4.268 -7.522 -17.395 1.00 80.75 81 GLY A N 1
ATOM 600 C CA . GLY A 1 81 ? 3.215 -8.183 -18.168 1.00 80.75 81 GLY A CA 1
ATOM 601 C C . GLY A 1 81 ? 1.817 -7.84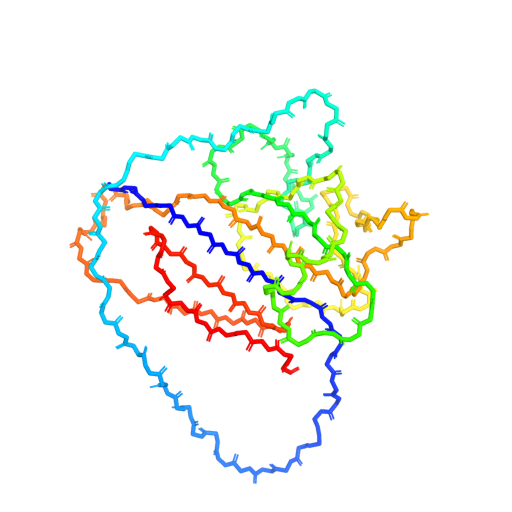5 -17.649 1.00 80.75 81 GLY A C 1
ATOM 602 O O . GLY A 1 81 ? 1.645 -7.360 -16.536 1.00 80.75 81 GLY A O 1
ATOM 603 N N . GLU A 1 82 ? 0.797 -8.092 -18.467 1.00 70.88 82 GLU A N 1
ATOM 604 C CA . GLU A 1 82 ? -0.585 -7.790 -18.096 1.00 70.88 82 GLU A CA 1
ATOM 605 C C . GLU A 1 82 ? -1.158 -8.873 -17.170 1.00 70.88 82 GLU A C 1
ATOM 607 O O . GLU A 1 82 ? -1.386 -10.009 -17.586 1.00 70.88 82 GLU A O 1
ATOM 612 N N . TYR A 1 83 ? -1.423 -8.508 -15.912 1.00 76.38 83 TYR A N 1
ATOM 613 C CA . TYR A 1 83 ? -2.055 -9.390 -14.919 1.00 76.38 83 TYR A CA 1
ATOM 614 C C . TYR A 1 83 ? -3.210 -8.712 -14.206 1.00 76.38 83 TYR A C 1
ATOM 616 O O . TYR A 1 83 ? -3.092 -7.555 -13.824 1.00 76.38 83 TYR A O 1
ATOM 624 N N . ASP A 1 84 ? -4.317 -9.412 -14.042 1.00 80.50 84 ASP A N 1
ATOM 625 C CA . ASP A 1 84 ? -5.603 -8.875 -13.607 1.00 80.50 84 ASP A CA 1
ATOM 626 C C . ASP A 1 84 ? -5.867 -8.993 -12.103 1.00 80.50 84 ASP A C 1
ATOM 628 O O . ASP A 1 84 ? -6.953 -8.624 -11.684 1.00 80.50 84 ASP A O 1
ATOM 632 N N . SER A 1 85 ? -4.910 -9.461 -11.291 1.00 91.19 85 SER A N 1
ATOM 633 C CA . SER A 1 85 ? -5.116 -9.570 -9.843 1.00 91.19 85 SER A CA 1
ATOM 634 C C . SER A 1 85 ? -3.985 -9.014 -8.991 1.00 91.19 85 SER A C 1
ATOM 636 O O . SER A 1 85 ? -2.807 -9.323 -9.191 1.00 91.19 85 SER A O 1
ATOM 638 N N . VAL A 1 86 ? -4.367 -8.242 -7.978 1.00 91.44 86 VAL A N 1
ATOM 639 C CA . VAL A 1 86 ? -3.529 -7.717 -6.899 1.00 91.44 86 VAL A CA 1
ATOM 640 C C . VAL A 1 86 ? -2.741 -8.845 -6.227 1.00 91.44 86 VAL A C 1
ATOM 642 O O . VAL A 1 86 ? -1.513 -8.772 -6.119 1.00 91.44 86 VAL A O 1
ATOM 645 N N . ASP A 1 87 ? -3.420 -9.941 -5.877 1.00 91.75 87 ASP A N 1
ATOM 646 C CA . ASP A 1 87 ? -2.803 -11.114 -5.246 1.00 91.75 87 ASP A CA 1
ATOM 647 C C . ASP A 1 87 ? -1.672 -11.708 -6.093 1.00 91.75 87 ASP A C 1
ATOM 649 O O . ASP A 1 87 ? -0.687 -12.232 -5.563 1.00 91.75 87 ASP A O 1
ATOM 653 N N . ARG A 1 88 ? -1.765 -11.623 -7.425 1.00 92.44 88 ARG A N 1
ATOM 654 C CA . ARG A 1 88 ? -0.726 -12.143 -8.315 1.00 92.44 88 ARG A CA 1
ATOM 655 C C . ARG A 1 88 ? 0.532 -11.285 -8.300 1.00 92.44 88 ARG A C 1
ATOM 657 O O . ARG A 1 88 ? 1.624 -11.853 -8.301 1.00 92.44 88 ARG A O 1
ATOM 664 N N . TYR A 1 89 ? 0.416 -9.959 -8.230 1.00 93.62 89 TYR A N 1
ATOM 665 C CA . TYR A 1 89 ? 1.592 -9.097 -8.062 1.00 93.62 89 TYR A CA 1
ATOM 666 C C . TYR A 1 89 ? 2.299 -9.377 -6.740 1.00 93.62 89 TYR A C 1
ATOM 668 O O . TYR A 1 89 ? 3.520 -9.492 -6.723 1.00 93.62 89 TYR A O 1
ATOM 676 N N . ILE A 1 90 ? 1.550 -9.554 -5.653 1.00 94.06 90 ILE A N 1
ATOM 677 C CA . ILE A 1 90 ? 2.134 -9.787 -4.326 1.00 94.06 90 ILE A CA 1
ATOM 678 C C . ILE A 1 90 ? 2.766 -11.183 -4.225 1.00 94.06 90 ILE A C 1
ATOM 680 O O . ILE A 1 90 ? 3.865 -11.336 -3.693 1.00 94.06 90 ILE A O 1
ATOM 684 N N . SER A 1 91 ? 2.096 -12.214 -4.748 1.00 94.19 91 SER A N 1
ATOM 685 C CA . SER A 1 91 ? 2.554 -13.608 -4.628 1.00 94.19 91 SER A CA 1
ATOM 686 C C . SER A 1 91 ? 3.630 -14.003 -5.640 1.00 94.19 91 SER A C 1
ATOM 688 O O . SER A 1 91 ? 4.446 -14.879 -5.355 1.00 94.19 91 SER A O 1
ATOM 690 N N . SER A 1 92 ? 3.616 -13.396 -6.829 1.00 93.94 92 SER A N 1
ATOM 691 C CA . SER A 1 92 ? 4.464 -13.798 -7.959 1.00 93.94 92 SER A CA 1
ATOM 692 C C . SER A 1 92 ? 5.386 -12.686 -8.458 1.00 93.94 92 SER A C 1
ATOM 694 O O . SER A 1 92 ? 6.311 -12.965 -9.221 1.00 93.94 92 SER A O 1
ATOM 696 N N . GLY A 1 93 ? 5.139 -11.432 -8.073 1.00 94.19 93 GLY A N 1
ATOM 697 C CA . GLY A 1 93 ? 5.951 -10.290 -8.471 1.00 94.19 93 GLY A CA 1
ATOM 698 C C . GLY A 1 93 ? 7.304 -10.243 -7.780 1.00 94.19 93 GLY A C 1
ATOM 699 O O . GLY A 1 93 ? 7.518 -10.773 -6.689 1.00 94.19 93 GLY A O 1
ATOM 700 N N . GLN A 1 94 ? 8.238 -9.554 -8.426 1.00 95.75 94 GLN A N 1
ATOM 701 C CA . GLN A 1 94 ? 9.509 -9.220 -7.818 1.00 95.75 94 GLN A CA 1
ATOM 702 C C . GLN A 1 94 ? 9.284 -8.140 -6.759 1.00 95.75 94 GLN A C 1
ATOM 704 O O . GLN A 1 94 ? 8.989 -6.990 -7.085 1.00 95.75 94 GLN A O 1
ATOM 709 N N . LYS A 1 95 ? 9.473 -8.502 -5.489 1.00 95.06 95 LYS A N 1
ATOM 710 C CA . LYS A 1 95 ? 9.561 -7.532 -4.398 1.00 95.06 95 LYS A CA 1
ATOM 711 C C . LYS A 1 95 ? 10.790 -6.640 -4.601 1.00 95.06 95 LYS A C 1
ATOM 713 O O . LYS A 1 95 ? 11.906 -7.146 -4.723 1.00 95.06 95 LYS A O 1
ATOM 718 N N . LEU A 1 96 ? 10.580 -5.329 -4.640 1.00 92.94 96 LEU A N 1
ATOM 719 C CA . LEU A 1 96 ? 11.643 -4.332 -4.734 1.00 92.94 96 LEU A CA 1
ATOM 720 C C . LEU A 1 96 ? 12.216 -4.036 -3.337 1.00 92.94 96 LEU A C 1
ATOM 722 O O . LEU A 1 96 ? 11.500 -4.134 -2.338 1.00 92.94 96 LEU A O 1
ATOM 726 N N . ASP A 1 97 ? 13.499 -3.671 -3.259 1.00 91.31 97 ASP A N 1
ATOM 727 C CA . ASP A 1 97 ? 14.176 -3.322 -1.996 1.00 91.31 97 ASP A CA 1
ATOM 728 C C . ASP A 1 97 ? 13.881 -1.869 -1.589 1.00 91.31 97 ASP A C 1
ATOM 730 O O . ASP A 1 97 ? 14.761 -1.016 -1.500 1.00 91.31 97 ASP A O 1
ATOM 734 N N . ILE A 1 98 ? 12.590 -1.573 -1.445 1.00 88.38 98 ILE A N 1
ATOM 735 C CA . ILE A 1 98 ? 12.067 -0.253 -1.117 1.00 88.38 98 ILE A CA 1
ATOM 736 C C . ILE A 1 98 ? 10.765 -0.381 -0.331 1.00 88.38 98 ILE A C 1
ATOM 738 O O . ILE A 1 98 ? 9.906 -1.213 -0.641 1.00 88.38 98 ILE A O 1
ATOM 742 N N . TYR A 1 99 ? 10.604 0.491 0.660 1.00 91.06 99 TYR A N 1
ATOM 743 C CA . TYR A 1 99 ? 9.336 0.714 1.338 1.00 91.06 99 TYR A CA 1
ATOM 744 C C . TYR A 1 99 ? 8.696 2.023 0.888 1.00 91.06 99 TYR A C 1
ATOM 746 O O . TYR A 1 99 ? 9.366 3.039 0.704 1.00 91.06 99 TYR A O 1
ATOM 754 N N . VAL A 1 100 ? 7.373 2.015 0.776 1.00 91.62 100 VAL A N 1
ATOM 755 C CA . VAL A 1 100 ? 6.570 3.222 0.578 1.00 91.62 100 VAL A CA 1
ATOM 756 C C . VAL A 1 100 ? 5.745 3.455 1.832 1.00 91.62 100 VAL A C 1
ATOM 758 O O . VAL A 1 100 ? 5.037 2.558 2.284 1.00 91.62 100 VAL A O 1
ATOM 761 N N . GLN A 1 101 ? 5.839 4.660 2.391 1.00 90.94 101 GLN A N 1
ATOM 762 C CA . GLN A 1 101 ? 5.010 5.120 3.500 1.00 90.94 101 GLN A CA 1
ATOM 763 C C . GLN A 1 101 ? 4.050 6.199 3.001 1.00 90.94 101 GLN A C 1
ATOM 765 O O . GLN A 1 101 ? 4.472 7.160 2.364 1.00 90.94 101 GLN A O 1
ATOM 770 N N . MET A 1 102 ? 2.766 6.061 3.318 1.00 89.94 102 MET A N 1
ATOM 771 C CA . MET A 1 102 ? 1.699 6.968 2.904 1.00 89.94 102 MET A CA 1
ATOM 772 C C . MET A 1 102 ? 0.834 7.350 4.104 1.00 89.94 102 MET A C 1
ATOM 774 O O . MET A 1 102 ? 0.027 6.563 4.598 1.00 89.94 102 MET A O 1
ATOM 778 N N . SER A 1 103 ? 0.981 8.589 4.564 1.00 87.69 103 SER A N 1
ATOM 779 C CA . SER A 1 103 ? 0.125 9.231 5.563 1.00 87.69 103 SER A CA 1
ATOM 780 C C . SER A 1 103 ? -1.201 9.720 4.977 1.00 87.69 103 SER A C 1
ATOM 782 O O . SER A 1 103 ? -2.162 9.938 5.717 1.00 87.69 103 SER A O 1
ATOM 784 N N . ASN A 1 104 ? -1.271 9.842 3.650 1.00 87.25 104 ASN A N 1
ATOM 785 C CA . ASN A 1 104 ? -2.474 10.166 2.902 1.00 87.25 104 ASN A CA 1
ATOM 786 C C . ASN A 1 104 ? -2.628 9.214 1.708 1.00 87.25 104 ASN A C 1
ATOM 788 O O . ASN A 1 104 ? -1.729 9.108 0.876 1.00 87.25 104 ASN A O 1
ATOM 792 N N . LEU A 1 105 ? -3.781 8.550 1.626 1.00 88.81 105 LEU A N 1
ATOM 793 C CA . LEU A 1 105 ? -4.126 7.622 0.545 1.00 88.81 105 LEU A CA 1
ATOM 794 C C . LEU A 1 105 ? -4.915 8.294 -0.590 1.00 88.81 105 LEU A C 1
ATOM 796 O O . LEU A 1 105 ? -5.147 7.672 -1.621 1.00 88.81 105 LEU A O 1
ATOM 800 N N . ASN A 1 106 ? -5.315 9.562 -0.431 1.00 89.06 106 ASN A N 1
ATOM 801 C CA . ASN A 1 106 ? -5.974 10.318 -1.492 1.00 89.06 106 ASN A CA 1
ATOM 802 C C . ASN A 1 106 ? -4.939 10.771 -2.521 1.00 89.06 106 ASN A C 1
ATOM 804 O O . ASN A 1 106 ? -4.267 11.792 -2.342 1.00 89.06 106 ASN A O 1
ATOM 808 N N . ILE A 1 107 ? -4.826 10.003 -3.601 1.00 87.00 107 ILE A N 1
ATOM 809 C CA . ILE A 1 107 ? -3.933 10.310 -4.713 1.00 87.00 107 ILE A CA 1
ATOM 810 C C . ILE A 1 107 ? -4.610 11.319 -5.649 1.00 87.00 107 ILE A C 1
ATOM 812 O O . ILE A 1 107 ? -5.721 11.061 -6.117 1.00 87.00 107 ILE A O 1
ATOM 816 N N . PRO A 1 108 ? -3.984 12.475 -5.943 1.00 86.00 108 PRO A N 1
ATOM 817 C CA . PRO A 1 108 ? -4.536 13.414 -6.912 1.00 86.00 108 PRO A CA 1
ATOM 818 C C . PRO A 1 108 ? -4.531 12.804 -8.318 1.00 86.00 108 PRO A C 1
ATOM 820 O O . PRO A 1 108 ? -3.597 12.087 -8.686 1.00 86.00 108 PRO A O 1
ATOM 823 N N . THR A 1 109 ? -5.537 13.146 -9.132 1.00 86.06 109 THR A N 1
ATOM 824 C CA . THR A 1 109 ? -5.567 12.779 -10.556 1.00 86.06 109 THR A CA 1
ATOM 825 C C . THR A 1 109 ? -4.267 13.203 -11.234 1.00 86.06 109 THR A C 1
ATOM 827 O O . THR A 1 109 ? -3.848 14.359 -11.137 1.00 86.06 109 THR A O 1
ATOM 830 N N . ARG A 1 110 ? -3.627 12.264 -11.928 1.00 85.88 110 ARG A N 1
ATOM 831 C CA . ARG A 1 110 ? -2.328 12.456 -12.579 1.00 85.88 110 ARG A CA 1
ATOM 832 C C . ARG A 1 110 ? -2.229 11.613 -13.844 1.00 85.88 110 ARG A C 1
ATOM 834 O O . ARG A 1 110 ? -3.015 10.693 -14.039 1.00 85.88 110 ARG A O 1
ATOM 841 N N . SER A 1 111 ? -1.248 11.928 -14.688 1.00 86.12 111 SER A N 1
ATOM 842 C CA . SER A 1 111 ? -0.941 11.102 -15.858 1.00 86.12 111 SER A CA 1
ATOM 843 C C . SER A 1 111 ? -0.381 9.747 -15.428 1.00 86.12 111 SER A C 1
ATOM 845 O O . SER A 1 111 ? 0.513 9.690 -14.577 1.00 86.12 111 SER A O 1
ATOM 847 N N . TRP A 1 112 ? -0.846 8.676 -16.071 1.00 77.94 112 TRP A N 1
ATOM 848 C CA . TRP A 1 112 ? -0.308 7.323 -15.906 1.00 77.94 112 TRP A CA 1
ATOM 849 C C . TRP A 1 112 ? 1.170 7.250 -16.332 1.00 77.94 112 TRP A C 1
ATOM 851 O O . TRP A 1 112 ? 2.000 6.639 -15.671 1.00 77.94 112 TRP A O 1
ATOM 861 N N . SER A 1 113 ? 1.571 8.021 -17.347 1.00 86.31 113 SER A N 1
ATOM 862 C CA . SER A 1 113 ? 2.966 8.075 -17.813 1.00 86.31 113 SER A CA 1
ATOM 863 C C . SER A 1 113 ? 3.945 8.767 -16.854 1.00 86.31 113 SER A C 1
ATOM 865 O O . SER A 1 113 ? 5.149 8.772 -17.099 1.00 86.31 113 SER A O 1
ATOM 867 N N . SER A 1 114 ? 3.461 9.374 -15.764 1.00 86.50 114 SER A N 1
ATOM 868 C CA . SER A 1 114 ? 4.328 10.000 -14.757 1.00 86.50 114 SER A CA 1
ATOM 869 C C . SER A 1 114 ? 4.957 8.990 -13.788 1.00 86.50 114 SER A C 1
ATOM 871 O O . SER A 1 114 ? 5.830 9.373 -13.006 1.00 86.50 114 SER A O 1
ATOM 873 N N . GLY A 1 115 ? 4.501 7.732 -13.812 1.00 85.62 115 GLY A N 1
ATOM 874 C CA . GLY A 1 115 ? 4.918 6.674 -12.892 1.00 85.62 115 GLY A CA 1
ATOM 875 C C . GLY A 1 115 ? 4.679 7.007 -11.420 1.00 85.62 115 GLY A C 1
ATOM 876 O O . GLY A 1 115 ? 3.987 7.981 -11.085 1.00 85.62 115 GLY A O 1
ATOM 877 N N . PHE A 1 116 ? 5.270 6.206 -10.533 1.00 88.25 116 PHE A N 1
ATOM 878 C CA . PHE A 1 116 ? 5.148 6.398 -9.089 1.00 88.25 116 PHE A CA 1
ATOM 879 C C . PHE A 1 116 ? 6.240 7.344 -8.559 1.00 88.25 116 PHE A C 1
ATOM 881 O O . PHE A 1 116 ? 7.424 7.032 -8.689 1.00 88.25 116 PHE A O 1
ATOM 888 N N . PRO A 1 117 ? 5.896 8.516 -7.998 1.00 89.44 117 PRO A N 1
ATOM 889 C CA . PRO A 1 117 ? 6.887 9.518 -7.618 1.00 89.44 117 PRO A CA 1
ATOM 890 C C . PRO A 1 117 ? 7.647 9.148 -6.335 1.00 89.44 117 PRO A C 1
ATOM 892 O O . PRO A 1 117 ? 7.230 8.291 -5.562 1.00 89.44 117 PRO A O 1
ATOM 895 N N . THR A 1 118 ? 8.749 9.847 -6.084 1.00 87.94 118 THR A N 1
ATOM 896 C CA . THR A 1 118 ? 9.451 9.899 -4.799 1.00 87.94 118 THR A CA 1
ATOM 897 C C . THR A 1 118 ? 9.190 11.229 -4.102 1.00 87.94 118 THR A C 1
ATOM 899 O O . THR A 1 118 ? 8.788 12.209 -4.733 1.00 87.94 118 THR A O 1
ATOM 902 N N . SER A 1 119 ? 9.509 11.307 -2.810 1.00 78.38 119 SER A N 1
ATOM 903 C CA . SER A 1 119 ? 9.498 12.567 -2.052 1.00 78.38 119 SER A CA 1
ATOM 904 C C . SER A 1 119 ? 10.412 13.644 -2.652 1.00 78.38 119 SER A C 1
ATOM 906 O O . SER A 1 119 ? 10.139 14.832 -2.510 1.00 78.38 119 SER A O 1
ATOM 908 N N . ALA A 1 120 ? 11.468 13.244 -3.367 1.00 79.19 120 ALA A N 1
ATOM 909 C CA . ALA A 1 120 ? 12.391 14.144 -4.057 1.00 79.19 120 ALA A CA 1
ATOM 910 C C . ALA A 1 120 ? 11.897 14.588 -5.450 1.00 79.19 120 ALA A C 1
ATOM 912 O O . ALA A 1 120 ? 12.604 15.313 -6.149 1.00 79.19 120 ALA A O 1
ATOM 913 N N . GLY A 1 121 ? 10.710 14.145 -5.880 1.00 78.94 121 GLY A N 1
ATOM 914 C CA . GLY A 1 121 ? 10.128 14.478 -7.183 1.00 78.94 121 GLY A CA 1
ATOM 915 C C . GLY A 1 121 ? 10.668 13.659 -8.361 1.00 78.94 121 GLY A C 1
ATOM 916 O O . GLY A 1 121 ? 10.310 13.940 -9.503 1.00 78.94 121 GLY A O 1
ATOM 917 N N . SER A 1 122 ? 11.509 12.650 -8.110 1.00 87.25 122 SER A N 1
ATOM 918 C CA . SER A 1 122 ? 11.883 11.640 -9.112 1.00 87.25 122 SER A CA 1
ATOM 919 C C . SER A 1 122 ? 10.824 10.531 -9.201 1.00 87.25 122 SER A C 1
ATOM 921 O O . SER A 1 122 ? 9.824 10.576 -8.492 1.00 87.25 122 SER A O 1
ATOM 923 N N . THR A 1 123 ? 11.028 9.531 -10.059 1.00 91.19 123 THR A N 1
ATOM 924 C CA . THR A 1 123 ? 10.178 8.330 -10.141 1.00 91.19 123 THR A CA 1
ATOM 925 C C . THR A 1 123 ? 10.880 7.156 -9.463 1.00 91.19 123 THR A C 1
ATOM 927 O O . THR A 1 123 ? 12.108 7.041 -9.542 1.00 91.19 123 THR A O 1
ATOM 930 N N . LEU A 1 124 ? 10.108 6.283 -8.815 1.00 91.75 124 LEU A N 1
ATOM 931 C CA . LEU A 1 124 ? 10.576 4.973 -8.380 1.00 91.75 124 LEU A CA 1
ATOM 932 C C . LEU A 1 124 ? 11.194 4.205 -9.537 1.00 91.75 124 LEU A C 1
ATOM 934 O O . LEU A 1 124 ? 10.864 4.434 -10.700 1.00 91.75 124 LEU A O 1
ATOM 938 N N . LYS A 1 125 ? 12.100 3.293 -9.202 1.00 93.19 125 LYS A N 1
ATOM 9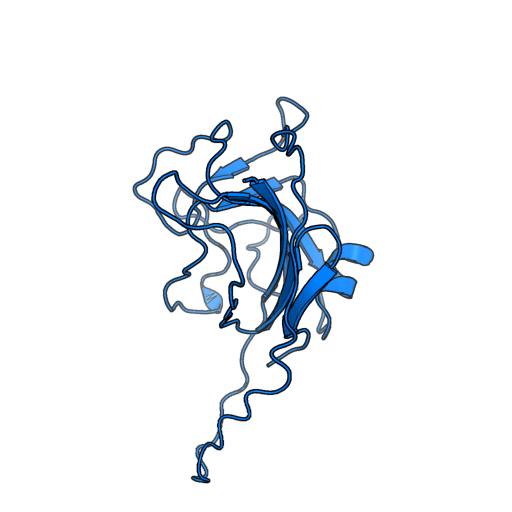39 C CA . LYS A 1 125 ? 12.778 2.459 -10.183 1.00 93.19 125 LYS A CA 1
ATOM 940 C C . LYS A 1 125 ? 12.499 0.991 -9.935 1.00 93.19 125 LYS A C 1
ATOM 942 O O . LYS A 1 125 ? 12.376 0.573 -8.786 1.00 93.19 125 LYS A O 1
ATOM 947 N N . ASP A 1 126 ? 12.413 0.227 -11.013 1.00 92.25 126 ASP A N 1
ATOM 948 C CA . ASP A 1 126 ? 12.384 -1.225 -10.945 1.00 92.25 126 ASP A CA 1
ATOM 949 C C . ASP A 1 126 ? 13.781 -1.798 -10.631 1.00 92.25 126 ASP A C 1
ATOM 951 O O . ASP A 1 126 ? 14.776 -1.077 -10.508 1.00 92.25 126 ASP A O 1
ATOM 955 N N . ALA A 1 127 ? 13.880 -3.124 -10.531 1.00 90.81 127 ALA A N 1
ATOM 956 C CA . ALA A 1 127 ? 15.144 -3.804 -10.248 1.00 90.81 127 ALA A CA 1
ATOM 957 C C . ALA A 1 127 ? 16.212 -3.665 -11.355 1.00 90.81 127 ALA A C 1
ATOM 959 O O . ALA A 1 127 ? 17.363 -4.046 -11.138 1.00 90.81 127 ALA A O 1
ATOM 960 N N . LYS A 1 128 ? 15.856 -3.150 -12.538 1.00 92.38 128 LYS A N 1
ATOM 961 C CA . LYS A 1 128 ? 16.784 -2.855 -13.639 1.00 92.38 128 LYS A CA 1
ATOM 962 C C . LYS A 1 128 ? 17.241 -1.395 -13.628 1.00 92.38 128 LYS A C 1
ATOM 964 O O . LYS A 1 128 ? 18.140 -1.040 -14.385 1.00 92.38 128 LYS A O 1
ATOM 969 N N . GLY A 1 129 ? 16.673 -0.567 -12.751 1.00 91.81 129 GLY A N 1
ATOM 970 C CA . GLY A 1 129 ? 16.961 0.861 -12.663 1.00 91.81 129 GLY A CA 1
ATOM 971 C C . GLY A 1 129 ? 16.123 1.724 -13.611 1.00 91.81 129 GLY A C 1
ATOM 972 O O . GLY A 1 129 ? 16.387 2.930 -13.700 1.00 91.81 129 GLY A O 1
ATOM 973 N N . GLU A 1 130 ? 15.130 1.132 -14.277 1.00 92.88 130 GLU A N 1
ATOM 974 C CA . GLU A 1 130 ? 14.186 1.813 -15.163 1.00 92.88 130 GLU A CA 1
ATOM 975 C C . GLU A 1 130 ? 13.050 2.433 -14.353 1.00 92.88 130 GLU A C 1
ATOM 977 O O . GLU A 1 130 ? 12.744 1.973 -13.256 1.00 92.88 130 GLU A O 1
ATOM 982 N N . ALA A 1 131 ? 12.417 3.486 -14.872 1.00 92.94 131 ALA A N 1
ATOM 983 C CA . ALA A 1 131 ? 11.290 4.114 -14.188 1.00 92.94 131 ALA A CA 1
ATOM 984 C C . ALA A 1 131 ? 10.141 3.109 -13.985 1.00 92.94 131 ALA A C 1
ATOM 986 O O . ALA A 1 131 ? 9.674 2.481 -14.935 1.00 92.94 131 ALA A O 1
ATOM 987 N N . LEU A 1 132 ? 9.664 2.989 -12.746 1.00 92.69 132 LEU A N 1
ATOM 988 C CA . LEU A 1 132 ? 8.525 2.160 -12.377 1.00 92.69 132 LEU A CA 1
ATOM 989 C C . LEU A 1 132 ? 7.239 2.905 -12.745 1.00 92.69 132 LEU A C 1
ATOM 991 O O . LEU A 1 132 ? 6.744 3.753 -11.992 1.00 92.69 132 LEU A O 1
ATOM 995 N N . ILE A 1 133 ? 6.761 2.634 -13.958 1.00 90.38 133 ILE A N 1
ATOM 996 C CA . ILE A 1 133 ? 5.574 3.276 -14.521 1.00 90.38 133 ILE A CA 1
ATOM 997 C C . ILE A 1 133 ? 4.367 2.350 -14.458 1.00 90.38 133 ILE A C 1
ATOM 999 O O . ILE A 1 133 ? 3.315 2.819 -14.084 1.00 90.38 133 ILE A O 1
ATOM 1003 N N . GLU A 1 134 ? 4.478 1.062 -14.769 1.00 87.88 134 GLU A N 1
ATOM 1004 C CA . GLU A 1 134 ? 3.313 0.168 -14.865 1.00 87.88 134 GLU A CA 1
ATOM 1005 C C . GLU A 1 134 ? 3.597 -1.183 -14.212 1.00 87.88 134 GLU A C 1
ATOM 1007 O O . GLU A 1 134 ? 4.745 -1.499 -13.884 1.00 87.88 134 GLU A O 1
ATOM 1012 N N . PHE A 1 135 ? 2.543 -1.986 -14.050 1.00 91.38 135 PHE A N 1
ATOM 1013 C CA . PHE A 1 135 ? 2.630 -3.383 -13.626 1.00 91.38 135 PHE A CA 1
ATOM 1014 C C . PHE A 1 135 ? 3.299 -3.551 -12.261 1.00 91.38 135 PHE A C 1
ATOM 1016 O O . PHE A 1 135 ? 4.157 -4.419 -12.049 1.00 91.38 135 PHE A O 1
ATOM 1023 N N . PHE A 1 136 ? 2.880 -2.717 -11.316 1.00 93.50 136 PHE A N 1
ATOM 1024 C CA . PHE A 1 136 ? 3.304 -2.823 -9.933 1.00 93.50 136 PHE A CA 1
ATOM 1025 C C . PHE A 1 136 ? 2.113 -2.843 -8.982 1.00 93.50 136 PHE A C 1
ATOM 1027 O O . PHE A 1 136 ? 1.018 -2.389 -9.314 1.00 93.50 136 PHE A O 1
ATOM 1034 N N . ALA A 1 137 ? 2.364 -3.369 -7.787 1.00 94.75 137 ALA A N 1
ATOM 1035 C CA . ALA A 1 137 ? 1.439 -3.313 -6.675 1.00 94.75 137 ALA A CA 1
ATOM 1036 C C . ALA A 1 137 ? 2.116 -2.780 -5.416 1.00 94.75 137 ALA A C 1
ATOM 1038 O O . ALA A 1 137 ? 3.316 -2.979 -5.196 1.00 94.75 137 ALA A O 1
ATOM 1039 N N . LEU A 1 138 ? 1.320 -2.117 -4.587 1.00 94.88 138 LEU A N 1
ATOM 1040 C CA . LEU A 1 138 ? 1.693 -1.750 -3.227 1.00 94.88 138 LEU A CA 1
ATOM 1041 C C . LEU A 1 138 ? 0.999 -2.706 -2.265 1.00 94.88 138 LEU A C 1
ATOM 1043 O O . LEU A 1 138 ? -0.202 -2.899 -2.407 1.00 94.88 138 LEU A O 1
ATOM 1047 N N . ASP A 1 139 ? 1.735 -3.246 -1.297 1.00 95.25 139 ASP A N 1
ATOM 1048 C CA . ASP A 1 139 ? 1.193 -3.950 -0.125 1.00 95.25 139 ASP A CA 1
ATOM 1049 C C . ASP A 1 139 ? 1.466 -3.079 1.094 1.00 95.25 139 ASP A C 1
ATOM 1051 O O . ASP A 1 139 ? 2.595 -3.045 1.592 1.00 95.25 139 ASP A O 1
ATOM 1055 N N . LEU A 1 140 ? 0.466 -2.303 1.510 1.00 93.69 140 LEU A N 1
ATOM 1056 C CA . LEU A 1 140 ? 0.583 -1.297 2.559 1.00 93.69 140 LEU A CA 1
ATOM 1057 C C . LEU A 1 140 ? -0.116 -1.768 3.824 1.00 93.69 140 LEU A C 1
ATOM 1059 O O . LEU A 1 140 ? -1.294 -2.107 3.805 1.00 93.69 140 LEU A O 1
ATOM 1063 N N . LYS A 1 141 ? 0.575 -1.695 4.960 1.00 90.88 141 LYS A N 1
ATOM 1064 C CA . LYS A 1 141 ? 0.034 -2.126 6.249 1.00 90.88 141 LYS A CA 1
ATOM 1065 C C . LYS A 1 141 ? 0.039 -0.982 7.253 1.00 90.88 141 LYS A C 1
ATOM 1067 O O . LYS A 1 141 ? 0.872 -0.080 7.189 1.00 90.88 141 LYS A O 1
ATOM 1072 N N . GLY A 1 142 ? -0.878 -1.006 8.209 1.00 87.81 142 GLY A N 1
ATOM 1073 C CA . GLY A 1 142 ? -0.926 -0.005 9.270 1.00 87.81 142 GLY A CA 1
ATOM 1074 C C . GLY A 1 142 ? -2.055 -0.234 10.259 1.00 87.81 142 GLY A C 1
ATOM 1075 O O . GLY A 1 142 ? -2.497 -1.364 10.454 1.00 87.81 142 GLY A O 1
ATOM 1076 N N . ALA A 1 143 ? -2.492 0.845 10.913 1.00 85.75 143 ALA A N 1
ATOM 1077 C CA . ALA A 1 143 ? -3.545 0.789 11.918 1.00 85.75 143 ALA A CA 1
ATOM 1078 C C . ALA A 1 143 ? -4.712 1.730 11.602 1.00 85.75 143 ALA A C 1
ATOM 1080 O O . ALA A 1 143 ? -4.507 2.933 11.436 1.00 85.75 143 ALA A O 1
ATOM 1081 N N . PHE A 1 144 ? -5.942 1.219 11.641 1.00 85.50 144 PHE A N 1
ATOM 1082 C CA . PHE A 1 144 ? -7.142 2.045 11.735 1.00 85.50 144 PHE A CA 1
ATOM 1083 C C . PHE A 1 144 ? -7.428 2.332 13.207 1.00 85.50 144 PHE A C 1
ATOM 1085 O O . PHE A 1 144 ? -7.641 1.414 14.001 1.00 85.50 144 PHE A O 1
ATOM 1092 N N . VAL A 1 145 ? -7.380 3.608 13.594 1.00 84.50 145 VAL A N 1
ATOM 1093 C CA . VAL A 1 145 ? -7.478 4.031 14.995 1.00 84.50 145 VAL A CA 1
ATOM 1094 C C . VAL A 1 145 ? -8.606 5.034 15.167 1.00 84.50 145 VAL A C 1
ATOM 1096 O O . VAL A 1 145 ? -8.573 6.111 14.576 1.00 84.50 145 VAL A O 1
ATOM 1099 N N . LEU A 1 146 ? -9.563 4.710 16.036 1.00 83.75 146 LEU A N 1
ATOM 1100 C CA . LEU A 1 146 ? -10.585 5.664 16.460 1.00 83.75 146 LEU A CA 1
ATOM 1101 C C . LEU A 1 146 ? -9.982 6.664 17.452 1.00 83.75 146 LEU A C 1
ATOM 1103 O O . LEU A 1 146 ? -9.360 6.279 18.448 1.00 83.75 146 LEU A O 1
ATOM 1107 N N . THR A 1 147 ? -10.169 7.949 17.171 1.00 83.94 147 THR A N 1
ATOM 1108 C CA . THR A 1 147 ? -9.812 9.054 18.068 1.00 83.94 147 THR A CA 1
ATOM 1109 C C . THR A 1 147 ? -10.765 9.127 19.263 1.00 83.94 147 THR A C 1
ATOM 1111 O O . THR A 1 147 ? -11.838 8.529 19.252 1.00 83.94 147 THR A O 1
ATOM 1114 N N . SER A 1 148 ? -10.418 9.915 20.288 1.00 85.00 148 SER A N 1
ATOM 1115 C CA . SER A 1 148 ? -11.263 10.123 21.479 1.00 85.00 148 SER A CA 1
ATOM 1116 C C . SER A 1 148 ? -12.660 10.677 21.176 1.00 85.00 148 SER A C 1
ATOM 1118 O O . SER A 1 148 ? -13.537 10.620 22.031 1.00 85.00 148 SER A O 1
ATOM 1120 N N . ASN A 1 149 ? -12.855 11.235 19.980 1.00 88.69 149 ASN A N 1
ATOM 1121 C CA . ASN A 1 149 ? -14.0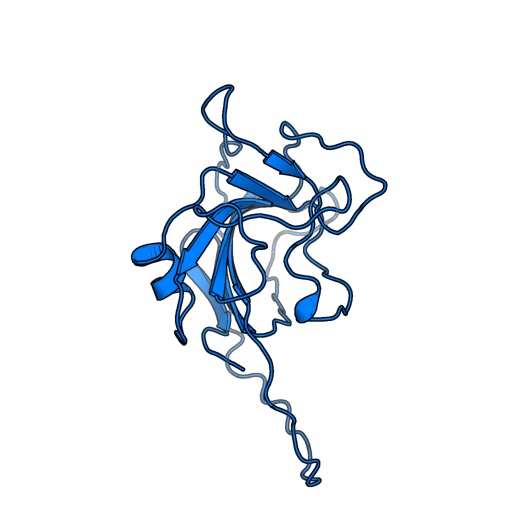89 11.897 19.568 1.00 88.69 149 ASN A CA 1
ATOM 1122 C C . ASN A 1 149 ? -14.945 11.008 18.650 1.00 88.69 149 ASN A C 1
ATOM 1124 O O . ASN A 1 149 ? -16.020 11.426 18.227 1.00 88.69 149 ASN A O 1
ATOM 1128 N N . GLN A 1 150 ? -14.463 9.812 18.306 1.00 84.25 150 GLN A N 1
ATOM 1129 C CA . GLN A 1 150 ? -15.171 8.834 17.488 1.00 84.25 150 GLN A CA 1
ATOM 1130 C C . GLN A 1 150 ? -15.730 7.738 18.386 1.00 84.25 150 GLN A C 1
ATOM 1132 O O . GLN A 1 150 ? -15.047 7.229 19.273 1.00 84.25 150 GLN A O 1
ATOM 1137 N N . THR A 1 151 ? -16.985 7.373 18.156 1.00 85.38 151 THR A N 1
ATOM 1138 C CA . THR A 1 151 ? -17.638 6.304 18.907 1.00 85.38 151 THR A CA 1
ATOM 1139 C C . THR A 1 151 ? -17.287 4.951 18.315 1.00 85.38 151 THR A C 1
ATOM 1141 O O . THR A 1 151 ? -17.237 4.786 17.096 1.00 85.38 151 THR A O 1
ATOM 1144 N N . GLU A 1 152 ? -17.095 3.961 19.176 1.00 84.88 152 GLU A N 1
ATOM 1145 C CA . GLU A 1 152 ? -17.144 2.565 18.755 1.00 84.88 152 GLU A CA 1
ATOM 1146 C C . GLU A 1 152 ? -18.473 2.282 18.035 1.00 84.88 152 GLU A C 1
ATOM 1148 O O . GLU A 1 152 ? -19.527 2.794 18.428 1.00 84.88 152 GLU A O 1
ATOM 1153 N N . GLY A 1 153 ? -18.424 1.506 16.954 1.00 84.00 153 GLY A N 1
ATOM 1154 C CA . GLY A 1 153 ? -19.609 1.203 16.164 1.00 84.00 153 GLY A CA 1
ATOM 1155 C C . GLY A 1 153 ? -19.293 0.654 14.780 1.00 84.00 153 GLY A C 1
ATOM 1156 O O . GLY A 1 153 ? -18.161 0.279 14.479 1.00 84.00 153 GLY A O 1
ATOM 1157 N N . ALA A 1 154 ? -20.326 0.605 13.941 1.00 84.06 154 ALA A N 1
ATOM 1158 C CA . ALA A 1 154 ? -20.199 0.203 12.548 1.00 84.06 154 ALA A CA 1
ATOM 1159 C C . ALA A 1 154 ? -19.639 1.354 11.700 1.00 84.06 154 ALA A C 1
ATOM 1161 O O . ALA A 1 154 ? -20.086 2.494 11.827 1.00 84.06 154 ALA A O 1
ATOM 1162 N N . TYR A 1 155 ? -18.701 1.019 10.816 1.00 85.94 155 TYR A N 1
ATOM 1163 C CA . TYR A 1 155 ? -18.096 1.927 9.846 1.00 85.94 155 TYR A CA 1
ATOM 1164 C C . TYR A 1 155 ? -18.213 1.322 8.450 1.00 85.94 155 TYR A C 1
ATOM 1166 O O . TYR A 1 155 ? -18.015 0.118 8.282 1.00 85.94 155 TYR A O 1
ATOM 1174 N N . ASP A 1 156 ? -18.493 2.173 7.468 1.00 87.38 156 ASP A N 1
ATOM 1175 C CA . ASP A 1 156 ? -18.466 1.816 6.054 1.00 87.38 156 ASP A CA 1
ATOM 1176 C C . ASP A 1 156 ? -17.178 2.346 5.417 1.00 87.38 156 ASP A C 1
ATOM 1178 O O . ASP A 1 156 ? -16.741 3.465 5.702 1.00 87.38 156 ASP A O 1
ATOM 1182 N N . PHE A 1 157 ? -16.582 1.542 4.538 1.00 90.00 157 PHE A N 1
ATOM 1183 C CA . PHE A 1 157 ? -15.386 1.900 3.783 1.00 90.00 157 PHE A CA 1
ATOM 1184 C C . PHE A 1 157 ? -15.735 2.012 2.302 1.00 90.00 157 PHE A C 1
ATOM 1186 O O . PHE A 1 157 ? -16.388 1.136 1.739 1.00 90.00 157 PHE A O 1
ATOM 1193 N N . GLY A 1 158 ? -15.292 3.101 1.680 1.00 87.44 158 GLY A N 1
ATOM 1194 C CA . GLY A 1 158 ? -15.402 3.332 0.246 1.00 87.44 158 GLY A CA 1
ATOM 1195 C C . GLY A 1 158 ? -14.018 3.558 -0.340 1.00 87.44 158 GLY A C 1
ATOM 1196 O O . GLY A 1 158 ? -13.196 4.252 0.259 1.00 87.44 158 GLY A O 1
ATOM 1197 N N . VAL A 1 159 ? -13.771 2.972 -1.505 1.00 87.19 159 VAL A N 1
ATOM 1198 C CA . VAL A 1 159 ? -12.509 3.099 -2.237 1.00 87.19 159 VAL A CA 1
ATOM 1199 C C . VAL A 1 159 ? -12.811 3.484 -3.678 1.00 87.19 159 VAL A C 1
ATOM 1201 O O . VAL A 1 159 ? -13.820 3.067 -4.243 1.00 87.19 159 VAL A O 1
ATOM 1204 N N . ALA A 1 160 ? -11.930 4.288 -4.256 1.00 89.31 160 ALA A N 1
ATOM 1205 C CA . ALA A 1 160 ? -11.886 4.553 -5.682 1.00 89.31 160 ALA A CA 1
ATOM 1206 C C . ALA A 1 160 ? -10.454 4.264 -6.124 1.00 89.31 160 ALA A C 1
ATOM 1208 O O . ALA A 1 160 ? -9.517 4.861 -5.591 1.00 89.31 160 ALA A O 1
ATOM 1209 N N . ALA A 1 161 ? -10.300 3.309 -7.030 1.00 87.94 161 ALA A N 1
ATOM 1210 C CA . ALA A 1 161 ? -9.014 2.857 -7.526 1.00 87.94 161 ALA A CA 1
ATOM 1211 C C . ALA A 1 161 ? -9.118 2.617 -9.035 1.00 87.94 161 ALA A C 1
ATOM 1213 O O . ALA A 1 161 ? -10.194 2.289 -9.539 1.00 87.94 161 ALA A O 1
ATOM 1214 N N . ASP A 1 162 ? -8.000 2.847 -9.712 1.00 85.56 162 ASP A N 1
ATOM 1215 C CA . ASP A 1 162 ? -7.746 2.455 -11.092 1.00 85.56 162 ASP A CA 1
ATOM 1216 C C . ASP A 1 162 ? -6.258 2.040 -11.139 1.00 85.56 162 ASP A C 1
ATOM 1218 O O . ASP A 1 162 ? -5.379 2.893 -10.967 1.00 85.56 162 ASP A O 1
ATOM 1222 N N . ASP A 1 163 ? -5.928 0.745 -11.193 1.00 87.94 163 ASP A N 1
ATOM 1223 C CA . ASP A 1 163 ? -6.842 -0.401 -11.361 1.00 87.94 163 ASP A CA 1
ATOM 1224 C C . ASP A 1 163 ? -7.486 -0.883 -10.035 1.00 87.94 163 ASP A C 1
ATOM 1226 O O . ASP A 1 163 ? -8.218 -0.159 -9.365 1.00 87.94 163 ASP A O 1
ATOM 1230 N N . GLY A 1 164 ? -7.269 -2.149 -9.661 1.00 91.38 164 GLY A N 1
ATOM 1231 C CA . GLY A 1 164 ? -7.881 -2.806 -8.530 1.00 91.38 164 GLY A CA 1
ATOM 1232 C C . GLY A 1 164 ? -7.227 -2.539 -7.177 1.00 91.38 164 GLY A C 1
ATOM 1233 O O . GLY A 1 164 ? -6.081 -2.101 -7.053 1.00 91.38 164 GLY A O 1
ATOM 1234 N N . LEU A 1 165 ? -7.988 -2.831 -6.126 1.00 93.62 165 LEU A N 1
ATOM 1235 C CA . LEU A 1 165 ? -7.545 -2.786 -4.740 1.00 93.62 165 LEU A CA 1
ATOM 1236 C C . LEU A 1 165 ? -8.244 -3.851 -3.893 1.00 93.62 165 LEU A C 1
ATOM 1238 O O . LEU A 1 165 ? -9.432 -4.125 -4.066 1.00 93.62 165 LEU A O 1
ATOM 1242 N N . ILE A 1 166 ? -7.526 -4.361 -2.895 1.00 95.12 166 ILE A N 1
ATOM 1243 C CA . ILE A 1 166 ? -8.085 -5.152 -1.796 1.00 95.12 166 ILE A CA 1
ATOM 1244 C C . ILE A 1 166 ? -7.804 -4.421 -0.476 1.00 95.12 166 ILE A C 1
ATOM 1246 O O . ILE A 1 166 ? -6.677 -3.995 -0.224 1.00 95.12 166 ILE A O 1
ATOM 1250 N N . LEU A 1 167 ? -8.837 -4.251 0.355 1.00 94.25 167 LEU A N 1
ATOM 1251 C CA . LEU A 1 167 ? -8.734 -3.744 1.725 1.00 94.25 167 LEU A CA 1
ATOM 1252 C C . LEU A 1 167 ? -9.115 -4.854 2.700 1.00 94.25 167 LEU A C 1
ATOM 1254 O O . LEU A 1 167 ? -10.286 -5.241 2.773 1.00 94.25 167 LEU A O 1
ATOM 1258 N N . ASP A 1 168 ? -8.147 -5.273 3.504 1.00 93.06 168 ASP A N 1
ATOM 1259 C CA . ASP A 1 168 ? -8.329 -6.184 4.622 1.00 93.06 168 ASP A CA 1
ATOM 1260 C C . ASP A 1 168 ? -8.195 -5.432 5.950 1.00 93.06 168 ASP A C 1
ATOM 1262 O O . ASP A 1 168 ? -7.297 -4.610 6.148 1.00 93.06 168 ASP A O 1
ATOM 1266 N N . ILE A 1 169 ? -9.092 -5.727 6.890 1.00 89.06 169 ILE A N 1
ATOM 1267 C CA . ILE A 1 169 ? -9.008 -5.239 8.268 1.00 89.06 169 ILE A CA 1
ATOM 1268 C C . ILE A 1 169 ? -9.126 -6.430 9.210 1.00 89.06 169 ILE A C 1
ATOM 1270 O O . ILE A 1 169 ? -10.065 -7.219 9.103 1.00 89.06 169 ILE A O 1
ATOM 1274 N N . ASP A 1 170 ? -8.159 -6.572 10.118 1.00 85.81 170 ASP A N 1
ATOM 1275 C CA . ASP A 1 170 ? -8.055 -7.688 11.069 1.00 85.81 170 ASP A CA 1
ATOM 1276 C C . ASP A 1 170 ? -8.166 -9.076 10.396 1.00 85.81 170 ASP A C 1
ATOM 1278 O O . ASP A 1 170 ? -8.803 -9.998 10.906 1.00 85.81 170 ASP A O 1
ATOM 1282 N N . GLY A 1 171 ? -7.553 -9.219 9.214 1.00 86.31 171 GLY A N 1
ATOM 1283 C CA . GLY A 1 171 ? -7.549 -10.464 8.435 1.00 86.31 171 GLY A CA 1
ATOM 1284 C C . GLY A 1 171 ? -8.862 -10.774 7.709 1.00 86.31 171 GLY A C 1
ATOM 1285 O O . GLY A 1 171 ? -9.037 -11.892 7.225 1.00 86.31 171 GLY A O 1
ATOM 1286 N N . LYS A 1 172 ? -9.794 -9.817 7.636 1.00 89.25 172 LYS A N 1
ATOM 1287 C CA . LYS A 1 172 ? -11.034 -9.939 6.871 1.00 89.25 172 LYS A CA 1
ATOM 1288 C C . LYS A 1 172 ? -11.077 -8.927 5.733 1.00 89.25 172 LYS A C 1
ATOM 1290 O O . LYS A 1 172 ? -10.973 -7.727 5.977 1.00 89.25 172 LYS A O 1
ATOM 1295 N N . THR A 1 173 ? -11.394 -9.406 4.536 1.00 92.19 173 THR A N 1
ATOM 1296 C CA . THR A 1 173 ? -11.645 -8.550 3.375 1.00 92.19 173 THR A CA 1
ATOM 1297 C C . THR A 1 173 ? -12.904 -7.723 3.556 1.00 92.19 173 THR A C 1
ATOM 1299 O O . THR A 1 173 ? -14.012 -8.247 3.702 1.00 92.19 173 THR A O 1
ATOM 1302 N N . ILE A 1 174 ? -12.705 -6.408 3.579 1.00 93.50 174 ILE A N 1
ATOM 1303 C CA . ILE A 1 174 ? -13.741 -5.387 3.725 1.00 93.50 174 ILE A CA 1
ATOM 1304 C C . ILE A 1 174 ? -14.140 -4.857 2.356 1.00 93.50 174 ILE A C 1
ATOM 1306 O O . ILE A 1 174 ? -15.327 -4.681 2.089 1.00 93.50 174 ILE A O 1
ATOM 1310 N N . VAL A 1 175 ? -13.152 -4.637 1.486 1.00 93.25 175 VAL A N 1
ATOM 1311 C CA . VAL A 1 175 ? -13.374 -4.254 0.095 1.00 93.25 175 VAL A CA 1
ATOM 1312 C C . VAL A 1 175 ? -12.543 -5.151 -0.804 1.00 93.25 175 VAL A C 1
ATOM 1314 O O . VAL A 1 175 ? -11.339 -5.282 -0.609 1.00 93.25 175 VAL A O 1
ATOM 1317 N N . ASN A 1 176 ? -13.197 -5.752 -1.793 1.00 93.56 176 ASN A N 1
ATOM 1318 C CA . ASN A 1 176 ? -12.547 -6.469 -2.877 1.00 93.56 176 ASN A CA 1
ATOM 1319 C C . ASN A 1 176 ? -12.953 -5.791 -4.187 1.00 93.56 176 ASN A C 1
ATOM 1321 O O . ASN A 1 176 ? -14.050 -6.023 -4.694 1.00 93.56 176 ASN A O 1
ATOM 1325 N N . ASN A 1 177 ? -12.085 -4.909 -4.666 1.00 91.44 177 ASN A N 1
ATOM 1326 C CA . ASN A 1 177 ? -12.148 -4.307 -5.988 1.00 91.44 177 ASN A CA 1
ATOM 1327 C C . ASN A 1 177 ? -10.954 -4.810 -6.804 1.00 91.44 177 ASN A C 1
ATOM 1329 O O . ASN A 1 177 ? -10.227 -4.008 -7.369 1.00 91.44 177 ASN A O 1
ATOM 1333 N N . ASP A 1 178 ? -10.660 -6.109 -6.750 1.00 92.44 178 ASP A N 1
ATOM 1334 C CA . ASP A 1 178 ? -9.586 -6.691 -7.549 1.00 92.44 178 ASP A CA 1
ATOM 1335 C C . ASP A 1 178 ? -9.961 -6.709 -9.039 1.00 92.44 178 ASP A C 1
ATOM 1337 O O . ASP A 1 178 ? -11.145 -6.738 -9.389 1.00 92.44 178 ASP A O 1
ATOM 1341 N N . GLY A 1 179 ? -8.966 -6.713 -9.921 1.00 88.25 179 GLY A N 1
ATOM 1342 C CA . GLY A 1 179 ? -9.202 -6.605 -11.358 1.00 88.25 179 GLY A CA 1
ATOM 1343 C C . GLY A 1 179 ? -8.394 -5.510 -12.036 1.00 88.25 179 GLY A C 1
ATOM 1344 O O . GLY A 1 179 ? -7.829 -4.624 -11.401 1.00 88.25 179 GLY A O 1
ATOM 1345 N N . SER A 1 180 ? -8.381 -5.567 -13.367 1.00 81.94 180 SER A N 1
ATOM 1346 C CA . SER A 1 180 ? -8.079 -4.410 -14.219 1.00 81.94 180 SER A CA 1
ATOM 1347 C C . SER A 1 180 ? -9.386 -3.705 -14.572 1.00 81.94 180 SER A C 1
ATOM 1349 O O . SER A 1 180 ? -10.385 -4.387 -14.833 1.00 81.94 180 SER A O 1
ATOM 1351 N N . HIS A 1 181 ? -9.388 -2.375 -14.559 1.00 76.12 181 HIS A N 1
ATOM 1352 C CA . HIS A 1 181 ? -10.593 -1.563 -14.750 1.00 76.12 181 HIS A CA 1
ATOM 1353 C C . HIS A 1 181 ? -10.458 -0.578 -15.912 1.00 76.12 181 HIS A C 1
ATOM 1355 O O . HIS A 1 181 ? -9.318 -0.254 -16.301 1.00 76.12 181 HIS A O 1
#

Secondary structure (DSSP, 8-state):
-EEEEEEEEEE-PPPPPP-----------------------------STT-EEEE-TT-TTS---TT--SSEEEEEEE--S----HHHHHHHSEEEEEEEEES---PPP--GGG-SB-TTS-B-B-TTS-B--SSEEEEEEEEEE--TTSPSS--------SS-EEEEETTEEEEEE-S--

pLDDT: mean 76.37, std 19.1, range [33.41, 95.75]